Protein AF-A0A5B9GB86-F1 (afdb_monomer_lite)

pLDDT: mean 75.77, std 22.9, range [28.75, 96.88]

Radius of gyration: 22.74 Å; chains: 1; bounding box: 53×52×52 Å

Structure (mmCIF, N/CA/C/O backbone):
data_AF-A0A5B9GB86-F1
#
_entry.id   AF-A0A5B9GB86-F1
#
loop_
_atom_site.group_PDB
_atom_site.id
_atom_site.type_symbol
_atom_site.label_atom_id
_atom_site.label_alt_id
_atom_site.label_comp_id
_atom_site.label_asym_id
_atom_site.label_entity_id
_atom_site.label_seq_id
_atom_site.pdbx_PDB_ins_code
_atom_site.Cartn_x
_atom_site.Cartn_y
_atom_site.Cartn_z
_atom_site.occupancy
_atom_site.B_iso_or_equiv
_atom_site.auth_seq_id
_atom_site.auth_comp_id
_atom_site.auth_asym_id
_atom_site.auth_atom_id
_atom_site.pdbx_PDB_model_num
ATOM 1 N N . GLU A 1 1 ? 2.847 6.556 -10.277 1.00 55.84 1 GLU A N 1
ATOM 2 C CA . GLU A 1 1 ? 2.463 5.150 -10.514 1.00 55.84 1 GLU A CA 1
ATOM 3 C C . GLU A 1 1 ? 3.449 4.333 -11.366 1.00 55.84 1 GLU A C 1
ATOM 5 O O . GLU A 1 1 ? 3.568 3.152 -11.108 1.00 55.84 1 GLU A O 1
ATOM 10 N N . ARG A 1 2 ? 4.218 4.871 -12.341 1.00 67.44 2 ARG A N 1
ATOM 11 C CA . ARG A 1 2 ? 5.046 4.010 -13.240 1.00 67.44 2 ARG A CA 1
ATOM 12 C C . ARG A 1 2 ? 6.573 4.134 -13.160 1.00 67.44 2 ARG A C 1
ATOM 14 O O . ARG A 1 2 ? 7.259 3.510 -13.957 1.00 67.44 2 ARG A O 1
ATOM 21 N N . VAL A 1 3 ? 7.124 4.921 -12.234 1.00 76.69 3 VAL A N 1
ATOM 22 C CA . VAL A 1 3 ? 8.558 5.275 -12.284 1.00 76.69 3 VAL A CA 1
ATOM 23 C C . VAL A 1 3 ? 9.466 4.059 -12.073 1.00 76.69 3 VAL A C 1
ATOM 25 O O . VAL A 1 3 ? 10.374 3.857 -12.865 1.00 76.69 3 VAL A O 1
ATOM 28 N N . ILE A 1 4 ? 9.217 3.223 -11.061 1.00 80.25 4 ILE A N 1
ATOM 29 C CA . ILE A 1 4 ? 10.097 2.076 -10.774 1.00 80.25 4 ILE A CA 1
ATOM 30 C C . ILE A 1 4 ? 10.027 0.990 -11.855 1.00 80.25 4 ILE A C 1
ATOM 32 O O . ILE A 1 4 ? 11.091 0.622 -12.346 1.00 80.25 4 ILE A O 1
ATOM 36 N N . PRO A 1 5 ? 8.841 0.514 -12.285 1.00 79.62 5 PRO A N 1
ATOM 37 C CA . PRO A 1 5 ? 8.759 -0.448 -13.384 1.00 79.62 5 PRO A CA 1
ATOM 38 C C . PRO A 1 5 ? 9.409 0.083 -14.664 1.00 79.62 5 PRO A C 1
ATOM 40 O O . PRO A 1 5 ? 10.251 -0.592 -15.240 1.00 79.62 5 PRO A O 1
ATOM 43 N N . ALA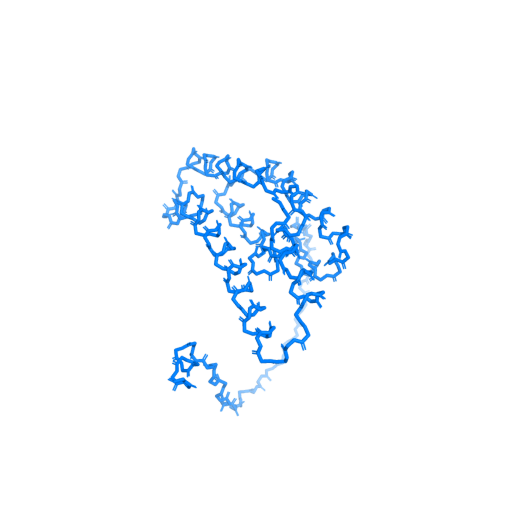 A 1 6 ? 9.136 1.342 -15.027 1.00 83.44 6 ALA A N 1
ATOM 44 C CA . ALA A 1 6 ? 9.747 1.950 -16.204 1.00 83.44 6 ALA A CA 1
ATOM 45 C C . ALA A 1 6 ? 11.274 2.052 -16.084 1.00 83.44 6 ALA A C 1
ATOM 47 O O . ALA A 1 6 ? 11.971 1.843 -17.069 1.00 83.44 6 ALA A O 1
ATOM 48 N N . LEU A 1 7 ? 11.819 2.363 -14.904 1.00 83.81 7 LEU A N 1
ATOM 49 C CA . LEU A 1 7 ? 13.270 2.389 -14.701 1.00 83.81 7 LEU A CA 1
ATOM 50 C C . LEU A 1 7 ? 13.891 0.998 -14.864 1.00 83.81 7 LEU A C 1
ATOM 52 O O . LEU A 1 7 ? 14.954 0.893 -15.464 1.00 83.81 7 LEU A O 1
ATOM 56 N N . ILE A 1 8 ? 13.234 -0.053 -14.367 1.00 81.50 8 ILE A N 1
ATOM 57 C CA . ILE A 1 8 ? 13.695 -1.438 -14.542 1.00 81.50 8 ILE A CA 1
ATOM 58 C C . ILE A 1 8 ? 13.688 -1.811 -16.026 1.00 81.50 8 ILE A C 1
ATOM 60 O O . ILE A 1 8 ? 14.701 -2.291 -16.528 1.00 81.50 8 ILE A O 1
ATOM 64 N N . ASP A 1 9 ? 12.591 -1.533 -16.730 1.00 83.00 9 ASP A N 1
ATOM 65 C CA . ASP A 1 9 ? 12.466 -1.827 -18.160 1.00 83.00 9 ASP A CA 1
ATOM 66 C C . ASP A 1 9 ? 13.540 -1.084 -18.967 1.00 83.00 9 ASP A C 1
ATOM 68 O O . ASP A 1 9 ? 14.258 -1.695 -19.751 1.00 83.00 9 ASP A O 1
ATOM 72 N N . ASN A 1 10 ? 13.761 0.207 -18.690 1.00 83.56 10 ASN A N 1
ATOM 73 C CA . ASN A 1 10 ? 14.802 0.993 -19.360 1.00 83.56 10 ASN A CA 1
ATOM 74 C C . ASN A 1 10 ? 16.220 0.487 -19.059 1.00 83.56 10 ASN A C 1
ATOM 76 O O . ASN A 1 10 ? 17.069 0.506 -19.949 1.00 83.56 10 ASN A O 1
ATOM 80 N N . VAL A 1 11 ? 16.506 0.041 -17.831 1.00 83.38 11 VAL A N 1
ATOM 81 C CA . VAL A 1 11 ? 17.808 -0.568 -17.508 1.00 83.38 11 VAL A CA 1
ATOM 82 C C . VAL A 1 11 ? 17.984 -1.884 -18.261 1.00 83.38 11 VAL A C 1
ATOM 84 O O . VAL A 1 11 ? 19.061 -2.126 -18.795 1.00 83.38 11 VAL A O 1
ATOM 87 N N . ASN A 1 12 ? 16.935 -2.695 -18.374 1.00 78.19 12 ASN A N 1
ATOM 88 C CA . ASN A 1 12 ? 16.991 -3.951 -19.118 1.00 78.19 12 ASN A CA 1
ATOM 89 C C . ASN A 1 12 ? 17.130 -3.733 -20.637 1.00 78.19 12 ASN A C 1
ATOM 91 O O . ASN A 1 12 ? 17.789 -4.521 -21.307 1.00 78.19 12 ASN A O 1
ATOM 95 N N . GLU A 1 13 ? 16.524 -2.676 -21.186 1.00 79.19 13 GLU A N 1
ATOM 96 C CA . GLU A 1 13 ? 16.539 -2.371 -22.623 1.00 79.19 13 GLU A CA 1
ATOM 97 C C . GLU A 1 13 ? 17.794 -1.602 -23.076 1.00 79.19 13 GLU A C 1
ATOM 99 O O . GLU A 1 13 ? 18.339 -1.879 -24.145 1.00 79.19 13 GLU A O 1
ATOM 104 N N . CYS A 1 14 ? 18.257 -0.619 -22.295 1.00 67.12 14 CYS A N 1
ATOM 105 C CA . CYS A 1 14 ? 19.311 0.316 -22.715 1.00 67.12 14 CYS A CA 1
ATOM 106 C C . CYS A 1 14 ? 20.713 -0.069 -22.236 1.00 67.12 14 CYS A C 1
ATOM 108 O O . CYS A 1 14 ? 21.706 0.450 -22.748 1.00 67.12 14 CYS A O 1
ATOM 110 N N . CYS A 1 15 ? 20.817 -0.934 -21.233 1.00 62.81 15 CYS A N 1
ATOM 111 C CA . CYS A 1 15 ? 22.072 -1.243 -20.572 1.00 62.81 15 CYS A CA 1
ATOM 112 C C . CYS A 1 15 ? 22.415 -2.723 -20.811 1.00 62.81 15 CYS A C 1
ATOM 114 O O . CYS A 1 15 ? 22.020 -3.615 -20.074 1.00 62.81 15 CYS A O 1
ATOM 116 N N . ASN A 1 16 ? 23.172 -2.973 -21.886 1.00 68.44 16 ASN A N 1
ATOM 117 C CA . ASN A 1 16 ? 23.849 -4.258 -22.124 1.00 68.44 16 ASN A CA 1
ATOM 118 C C . ASN A 1 16 ? 25.268 -4.276 -21.528 1.00 68.44 16 ASN A C 1
ATOM 120 O O . ASN A 1 16 ? 26.034 -5.204 -21.780 1.00 68.44 16 ASN A O 1
ATOM 124 N N . ASP A 1 17 ? 25.643 -3.233 -20.779 1.00 73.44 17 ASP A N 1
ATOM 125 C CA . ASP A 1 17 ? 26.931 -3.155 -20.100 1.00 73.44 17 ASP A CA 1
ATOM 126 C C . ASP A 1 17 ? 26.908 -4.096 -18.880 1.00 73.44 17 ASP A C 1
ATOM 128 O O . ASP A 1 17 ? 26.188 -3.828 -17.909 1.00 73.44 17 ASP A O 1
ATOM 132 N N . PRO A 1 18 ? 27.668 -5.204 -18.897 1.00 73.94 18 PRO A N 1
ATOM 133 C CA . PRO A 1 18 ? 27.620 -6.203 -17.836 1.00 73.94 18 PRO A CA 1
ATOM 134 C C . PRO A 1 18 ? 28.143 -5.676 -16.493 1.00 73.94 18 PRO A C 1
ATOM 136 O O . PRO A 1 18 ? 27.882 -6.294 -15.462 1.00 73.94 18 PRO A O 1
ATOM 139 N N . GLU A 1 19 ? 28.857 -4.547 -16.472 1.00 79.75 19 GLU A N 1
ATOM 140 C CA . GLU A 1 19 ? 29.382 -3.959 -15.243 1.00 79.75 19 GLU A CA 1
ATOM 141 C C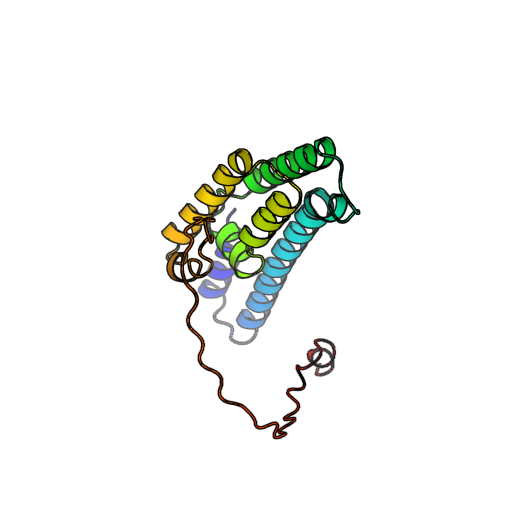 . GLU A 1 19 ? 28.398 -2.979 -14.590 1.00 79.75 19 GLU A C 1
ATOM 143 O O . GLU A 1 19 ? 28.282 -2.930 -13.360 1.00 79.75 19 GLU A O 1
ATOM 148 N N . TRP A 1 20 ? 27.695 -2.177 -15.397 1.00 78.06 20 TRP A N 1
ATOM 149 C CA . TRP A 1 20 ? 26.875 -1.076 -14.883 1.00 78.06 20 TRP A CA 1
ATOM 150 C C . TRP A 1 20 ? 25.419 -1.479 -14.626 1.00 78.06 20 TRP A C 1
ATOM 152 O O . TRP A 1 20 ? 24.850 -1.116 -13.595 1.00 78.06 20 TRP A O 1
ATOM 162 N N . SER A 1 21 ? 24.838 -2.301 -15.501 1.00 82.12 21 SER A N 1
ATOM 163 C CA . SER A 1 21 ? 23.423 -2.707 -15.433 1.00 82.12 21 SER A CA 1
ATOM 164 C C . SER A 1 21 ? 23.031 -3.348 -14.093 1.00 82.12 21 SER A C 1
ATOM 166 O O . SER A 1 21 ? 22.037 -2.915 -13.501 1.00 82.12 21 SER A O 1
ATOM 168 N N . PRO A 1 22 ? 23.816 -4.297 -13.532 1.00 84.38 22 PRO A N 1
ATOM 169 C CA . PRO A 1 22 ? 23.492 -4.902 -12.239 1.00 84.38 22 PRO A CA 1
ATOM 170 C C . PRO A 1 22 ? 23.517 -3.889 -11.087 1.00 84.38 22 PRO A C 1
A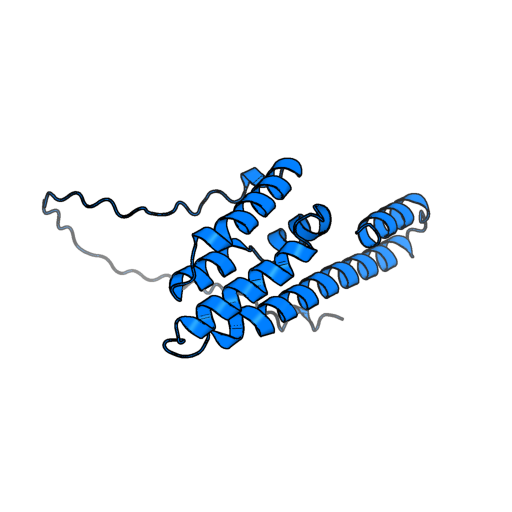TOM 172 O O . PRO A 1 22 ? 22.652 -3.929 -10.215 1.00 84.38 22 PRO A O 1
ATOM 175 N N . LYS A 1 23 ? 24.468 -2.942 -11.107 1.00 87.62 23 LYS A N 1
ATOM 176 C CA . LYS A 1 23 ? 24.618 -1.912 -10.066 1.00 87.62 23 LYS A CA 1
ATOM 177 C C . LYS A 1 23 ? 23.428 -0.951 -10.057 1.00 87.62 23 LYS A C 1
ATOM 179 O O . LYS A 1 23 ? 22.935 -0.587 -8.992 1.00 87.62 23 LYS A O 1
ATOM 184 N N . ILE A 1 24 ? 22.938 -0.535 -11.227 1.00 87.81 24 ILE A N 1
ATOM 185 C CA . ILE A 1 24 ? 21.743 0.322 -11.301 1.00 87.81 24 ILE A CA 1
ATOM 186 C C . ILE A 1 24 ? 20.506 -0.455 -10.860 1.00 87.81 24 ILE A C 1
ATOM 188 O O . ILE A 1 24 ? 19.707 0.071 -10.087 1.00 87.81 24 ILE A O 1
ATOM 192 N N . ALA A 1 25 ? 20.344 -1.695 -11.333 1.00 86.06 25 ALA A N 1
ATOM 193 C CA . ALA A 1 25 ? 19.215 -2.537 -10.960 1.00 86.06 25 ALA A CA 1
ATOM 194 C C . ALA A 1 25 ? 19.146 -2.714 -9.43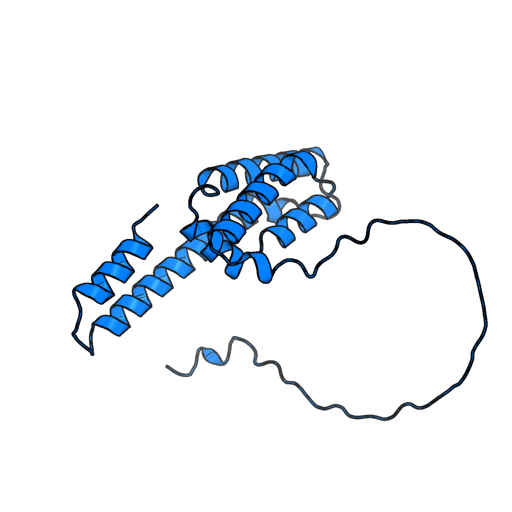5 1.00 86.06 25 ALA A C 1
ATOM 196 O O . ALA A 1 25 ? 18.082 -2.529 -8.845 1.00 86.06 25 ALA A O 1
ATOM 197 N N . GLU A 1 26 ? 20.287 -2.957 -8.783 1.00 89.19 26 GLU A N 1
ATOM 198 C CA . GLU A 1 26 ? 20.403 -2.994 -7.323 1.00 89.19 26 GLU A CA 1
ATOM 199 C C . GLU A 1 26 ? 19.930 -1.681 -6.678 1.00 89.19 26 GLU A C 1
ATOM 201 O O . GLU A 1 26 ? 19.114 -1.702 -5.754 1.00 89.19 26 GLU A O 1
ATOM 206 N N . LYS A 1 27 ? 20.378 -0.521 -7.181 1.00 91.50 27 LYS A N 1
ATOM 207 C CA . LYS A 1 27 ? 19.932 0.783 -6.661 1.00 91.50 27 LYS A CA 1
ATOM 208 C C . LYS A 1 27 ? 18.431 0.997 -6.834 1.00 91.50 27 LYS A C 1
ATOM 210 O O . LYS A 1 27 ? 17.795 1.485 -5.902 1.00 91.50 27 LYS A O 1
ATOM 215 N N . ILE A 1 28 ? 17.854 0.595 -7.966 1.00 90.19 28 ILE A N 1
ATOM 216 C CA . ILE A 1 28 ? 16.407 0.686 -8.197 1.00 90.19 28 ILE A CA 1
ATOM 217 C C . ILE A 1 28 ? 15.646 -0.197 -7.201 1.00 90.19 28 ILE A C 1
ATOM 219 O O . ILE A 1 28 ? 14.667 0.265 -6.611 1.00 90.19 28 ILE A O 1
ATOM 223 N N . GLN A 1 29 ? 16.104 -1.429 -6.953 1.00 89.50 29 GLN A N 1
ATOM 224 C CA . GLN A 1 29 ? 15.484 -2.301 -5.949 1.00 89.50 29 GLN A CA 1
ATOM 225 C C . GLN A 1 29 ? 15.617 -1.726 -4.536 1.00 89.50 29 GLN A C 1
ATOM 227 O O . GLN A 1 29 ? 14.647 -1.733 -3.781 1.00 89.50 29 GLN A O 1
ATOM 232 N N . LEU A 1 30 ? 16.768 -1.150 -4.184 1.00 92.06 30 LEU A N 1
ATOM 233 C CA . LEU A 1 30 ? 16.944 -0.484 -2.894 1.00 92.06 30 LEU A CA 1
ATOM 234 C C . LEU A 1 30 ? 15.973 0.693 -2.729 1.00 92.06 30 LEU A C 1
ATOM 236 O O . LEU A 1 30 ? 15.364 0.852 -1.668 1.00 92.06 30 LEU A O 1
ATOM 240 N N . THR A 1 31 ? 15.789 1.506 -3.772 1.00 92.81 31 THR A N 1
ATOM 241 C CA . THR A 1 31 ? 14.809 2.599 -3.772 1.00 92.81 31 THR A CA 1
ATOM 242 C C . THR A 1 31 ? 13.383 2.073 -3.621 1.00 92.81 31 THR A C 1
ATOM 244 O O . THR A 1 31 ? 12.635 2.602 -2.798 1.00 92.81 31 THR A O 1
ATOM 247 N N . ARG A 1 32 ? 13.018 1.006 -4.344 1.00 91.94 32 ARG A N 1
ATOM 248 C CA . ARG A 1 32 ? 11.717 0.329 -4.219 1.00 91.94 32 ARG A CA 1
ATOM 249 C C . ARG A 1 32 ? 11.460 -0.101 -2.778 1.00 91.94 32 ARG A C 1
ATOM 251 O O . ARG A 1 32 ? 10.473 0.329 -2.190 1.00 91.94 32 ARG A O 1
ATOM 258 N N . SER A 1 33 ? 12.386 -0.845 -2.175 1.00 92.94 33 SER A N 1
ATOM 259 C CA . SER A 1 33 ? 12.285 -1.282 -0.778 1.00 92.94 33 SER A CA 1
ATOM 260 C C . SER A 1 33 ? 12.205 -0.103 0.193 1.00 92.94 33 SER A C 1
ATOM 262 O O . SER A 1 33 ? 11.413 -0.128 1.132 1.00 92.94 33 SER A O 1
ATOM 264 N N . SER A 1 34 ? 12.968 0.965 -0.049 1.00 95.12 34 SER A N 1
ATOM 265 C CA . SER A 1 34 ? 12.950 2.169 0.792 1.00 95.12 34 SER A CA 1
ATOM 266 C C . SER A 1 34 ? 11.596 2.879 0.764 1.00 95.12 34 SER A C 1
ATOM 268 O O . SER A 1 34 ? 11.123 3.335 1.803 1.00 95.12 34 SER A O 1
ATOM 270 N N . ILE A 1 35 ? 10.936 2.931 -0.396 1.00 94.12 35 ILE A N 1
ATOM 271 C CA . ILE A 1 35 ? 9.585 3.489 -0.527 1.00 94.12 35 ILE A CA 1
ATOM 272 C C . ILE A 1 35 ? 8.567 2.626 0.226 1.00 94.12 35 ILE A C 1
ATOM 274 O O . ILE A 1 35 ? 7.742 3.173 0.959 1.00 94.12 35 ILE A O 1
ATOM 278 N N . LEU A 1 36 ? 8.648 1.294 0.115 1.00 95.31 36 LEU A N 1
ATOM 279 C CA . LEU A 1 36 ? 7.766 0.387 0.861 1.00 95.31 36 LEU A CA 1
ATOM 280 C C . LEU A 1 36 ? 7.953 0.537 2.377 1.00 95.31 36 LEU A C 1
ATOM 282 O O . LEU A 1 36 ? 6.970 0.624 3.113 1.00 95.31 36 LEU A O 1
ATOM 286 N N . MET A 1 37 ? 9.202 0.631 2.844 1.00 96.38 37 MET A N 1
ATOM 287 C CA . MET A 1 37 ? 9.523 0.874 4.255 1.00 96.38 37 MET A CA 1
ATOM 288 C C . MET A 1 37 ? 8.991 2.225 4.737 1.00 96.38 37 MET A C 1
ATOM 290 O O . MET A 1 37 ? 8.401 2.300 5.813 1.00 96.38 37 MET A O 1
ATOM 294 N N . ALA A 1 38 ? 9.155 3.287 3.944 1.00 96.38 38 ALA A N 1
ATOM 295 C CA . ALA A 1 38 ? 8.629 4.606 4.278 1.00 96.38 38 ALA A CA 1
ATOM 296 C C . ALA A 1 38 ? 7.098 4.586 4.381 1.00 96.38 38 ALA A C 1
ATOM 298 O O . ALA A 1 38 ? 6.534 5.093 5.351 1.00 96.38 38 ALA A O 1
ATOM 299 N N . PHE A 1 39 ? 6.418 3.937 3.433 1.00 96.19 39 PHE A N 1
ATOM 300 C CA . PHE A 1 39 ? 4.969 3.767 3.483 1.00 96.19 39 PHE A CA 1
ATOM 301 C C . PHE A 1 39 ? 4.529 2.950 4.707 1.00 96.19 39 PHE A C 1
ATOM 303 O O . PHE A 1 39 ? 3.617 3.362 5.428 1.00 96.19 39 PHE A O 1
ATOM 310 N N . ARG A 1 40 ? 5.226 1.847 5.022 1.00 96.88 40 ARG A N 1
ATOM 311 C CA . ARG A 1 40 ? 4.979 1.067 6.244 1.00 96.88 40 ARG A CA 1
ATOM 312 C C . ARG A 1 40 ? 5.150 1.912 7.502 1.00 96.88 40 ARG A C 1
ATOM 314 O O . ARG A 1 40 ? 4.314 1.823 8.396 1.00 96.88 40 ARG A O 1
ATOM 321 N N . ALA A 1 41 ? 6.196 2.730 7.575 1.00 96.62 41 ALA A N 1
ATOM 322 C CA . ALA A 1 41 ? 6.440 3.609 8.713 1.00 96.62 41 ALA A CA 1
ATOM 323 C C . ALA A 1 41 ? 5.317 4.644 8.884 1.00 96.62 41 ALA A C 1
ATOM 325 O O . ALA A 1 41 ? 4.876 4.883 10.007 1.00 96.62 41 ALA A O 1
ATOM 326 N N . ILE A 1 42 ? 4.8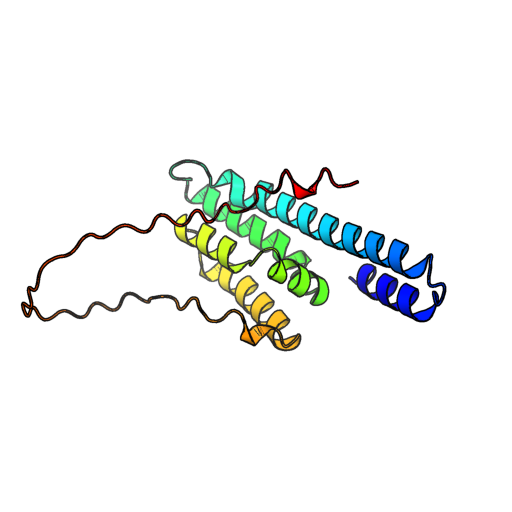02 5.202 7.781 1.00 95.44 42 ILE A N 1
ATOM 327 C CA . ILE A 1 42 ? 3.654 6.120 7.800 1.00 95.44 42 ILE A CA 1
ATOM 328 C C . ILE A 1 42 ? 2.409 5.415 8.345 1.00 95.44 42 ILE A C 1
ATOM 330 O O . ILE A 1 42 ? 1.780 5.939 9.266 1.00 95.44 42 ILE A O 1
ATOM 334 N N . LEU A 1 43 ? 2.067 4.235 7.815 1.00 95.81 43 LEU A N 1
ATOM 335 C CA . LEU A 1 43 ? 0.920 3.454 8.289 1.00 95.81 43 LEU A CA 1
ATOM 336 C C . LEU A 1 43 ? 1.055 3.102 9.767 1.00 95.81 43 LEU A C 1
ATOM 338 O O . LEU A 1 43 ? 0.135 3.340 10.548 1.00 95.81 43 LEU A O 1
ATOM 342 N N . HIS A 1 44 ? 2.222 2.595 10.160 1.00 95.88 44 HIS A N 1
ATOM 343 C CA . HIS A 1 44 ? 2.484 2.219 11.537 1.00 95.88 44 HIS A CA 1
ATOM 344 C C . HIS A 1 44 ? 2.329 3.417 12.472 1.00 95.88 44 HIS A C 1
ATOM 346 O O . HIS A 1 44 ? 1.535 3.359 13.403 1.00 95.88 44 HIS A O 1
ATOM 352 N N . HIS A 1 45 ? 3.014 4.526 12.197 1.00 95.88 45 HIS A N 1
ATOM 353 C CA . HIS A 1 45 ? 3.010 5.679 13.090 1.00 95.88 45 HIS A CA 1
ATOM 354 C C . HIS A 1 45 ? 1.639 6.361 13.181 1.00 95.88 45 HIS A C 1
ATOM 356 O O . HIS A 1 45 ? 1.240 6.797 14.258 1.00 95.88 45 HIS A O 1
ATOM 362 N N . LYS A 1 46 ? 0.901 6.449 12.067 1.00 93.88 46 LYS A N 1
ATOM 363 C CA . LYS A 1 46 ? -0.398 7.136 12.038 1.00 93.88 46 LYS A CA 1
ATOM 364 C C . LYS A 1 46 ? -1.571 6.277 12.500 1.00 93.88 46 LYS A C 1
ATOM 366 O O . LYS A 1 46 ? -2.547 6.838 12.994 1.00 93.88 46 LYS A O 1
ATOM 371 N N . CYS A 1 47 ? -1.502 4.961 12.303 1.00 95.38 47 CYS A N 1
ATOM 372 C CA . CYS A 1 47 ? -2.681 4.099 12.405 1.00 95.38 47 CYS A CA 1
ATOM 373 C C . CYS A 1 47 ? -2.521 2.972 13.433 1.00 95.38 47 CYS A C 1
ATOM 375 O O . CYS A 1 47 ? -3.490 2.643 14.102 1.00 95.38 47 CYS A O 1
ATOM 377 N N . LEU A 1 48 ? -1.325 2.390 13.584 1.00 94.69 48 LEU A N 1
ATOM 378 C CA . LEU A 1 48 ? -1.129 1.190 14.415 1.00 94.69 48 LEU A CA 1
ATOM 379 C C . LEU A 1 48 ? -0.511 1.508 15.781 1.00 94.69 48 LEU A C 1
ATOM 381 O O . LEU A 1 48 ? -1.017 1.082 16.815 1.00 94.69 48 LEU A O 1
ATOM 385 N N . ALA A 1 49 ? 0.567 2.293 15.796 1.00 95.56 49 ALA A N 1
ATOM 386 C CA . ALA A 1 49 ? 1.283 2.679 17.008 1.00 95.56 49 ALA A CA 1
ATOM 387 C C . ALA A 1 49 ? 0.391 3.373 18.058 1.00 95.56 49 ALA A C 1
ATOM 389 O O . ALA A 1 49 ? 0.537 3.050 19.236 1.00 95.56 49 ALA A O 1
ATOM 390 N N . PRO A 1 50 ? -0.571 4.254 17.693 1.00 95.00 50 PRO A N 1
ATOM 391 C CA . PRO A 1 50 ? -1.472 4.857 18.678 1.00 95.00 50 PRO A CA 1
ATOM 392 C C . PRO A 1 50 ? -2.337 3.837 19.432 1.00 95.00 50 PRO A C 1
ATOM 394 O O . PRO A 1 50 ? -2.766 4.113 20.547 1.00 95.00 50 PRO A O 1
ATOM 397 N N . LEU A 1 51 ? -2.576 2.662 18.842 1.00 94.31 51 LEU A N 1
ATOM 398 C CA . LEU A 1 51 ? -3.375 1.592 19.441 1.00 94.31 51 LEU A CA 1
ATOM 399 C C . LEU A 1 51 ? -2.543 0.631 20.296 1.00 94.31 51 LEU A C 1
ATOM 401 O O . LEU A 1 51 ? -3.109 -0.242 20.935 1.00 94.31 51 LEU A O 1
ATOM 405 N N . SER A 1 52 ? -1.215 0.796 20.356 1.00 90.69 52 SER A N 1
ATOM 406 C CA . SER A 1 52 ? -0.328 -0.051 21.174 1.00 90.69 52 SER A CA 1
ATOM 407 C C . SER A 1 52 ? -0.391 0.255 22.682 1.00 90.69 52 SER A C 1
ATOM 409 O O . SER A 1 52 ? 0.416 -0.264 23.450 1.00 90.69 52 SER A O 1
ATOM 411 N N . VAL A 1 53 ? -1.313 1.121 23.110 1.00 88.44 53 VAL A N 1
ATOM 412 C CA . VAL A 1 53 ? -1.596 1.398 24.524 1.00 88.44 53 VAL A CA 1
ATOM 413 C C . VAL A 1 53 ? -2.536 0.340 25.099 1.00 88.44 53 VAL A C 1
ATOM 415 O O . VAL A 1 53 ? -3.336 -0.253 24.381 1.00 88.44 53 VAL A O 1
ATOM 418 N N . GLU A 1 54 ? -2.471 0.110 26.408 1.00 83.75 54 GLU A N 1
ATOM 419 C CA . GLU A 1 54 ? -3.368 -0.835 27.072 1.00 83.75 54 GLU A CA 1
ATOM 420 C C . GLU A 1 54 ? -4.816 -0.308 27.032 1.00 83.75 54 GLU A C 1
ATOM 422 O O . GLU A 1 54 ? -5.109 0.756 27.575 1.00 83.75 54 GLU A O 1
ATOM 427 N N . CYS A 1 55 ? -5.712 -1.048 26.368 1.00 85.56 55 CYS A N 1
ATOM 428 C CA . CYS A 1 55 ? -7.140 -0.732 26.212 1.00 85.56 55 CYS A CA 1
ATOM 429 C C . CYS A 1 55 ? -7.418 0.652 25.565 1.00 85.56 55 CYS A C 1
ATOM 431 O O . CYS A 1 55 ? -7.868 1.584 26.241 1.00 85.56 55 CYS A O 1
ATOM 433 N N . PRO A 1 56 ? -7.161 0.824 24.251 1.00 90.44 56 PRO A N 1
ATOM 434 C CA . PRO A 1 56 ? -7.390 2.096 23.571 1.00 90.44 56 PRO A CA 1
ATOM 435 C C . PRO A 1 56 ? -8.884 2.477 23.567 1.00 90.44 56 PRO A C 1
ATOM 437 O O . PRO A 1 56 ? -9.745 1.613 23.379 1.00 90.44 56 PRO A O 1
ATOM 440 N N . PRO A 1 57 ? -9.228 3.771 23.723 1.00 92.81 57 PRO A N 1
ATOM 441 C CA . PRO A 1 57 ? -10.615 4.219 23.652 1.00 92.81 57 PRO A CA 1
ATOM 442 C C . PRO A 1 57 ? -11.250 3.895 22.286 1.00 92.81 57 PRO A C 1
ATOM 444 O O . PRO A 1 57 ? -10.597 4.123 21.265 1.00 92.81 57 PRO A O 1
ATOM 447 N N . PRO A 1 58 ? -12.536 3.494 22.214 1.00 92.12 58 PRO A N 1
ATOM 448 C CA . PRO A 1 58 ? -13.197 3.176 20.941 1.00 92.12 58 PRO A CA 1
ATOM 449 C C . PRO A 1 58 ? -13.144 4.307 19.903 1.00 92.12 58 PRO A C 1
ATOM 451 O O . PRO A 1 58 ? -13.011 4.053 18.710 1.00 92.12 58 PRO A O 1
ATOM 454 N N . VAL A 1 59 ? -13.188 5.566 20.356 1.00 93.81 59 VAL A N 1
ATOM 455 C CA . VAL A 1 59 ? -13.050 6.748 19.485 1.00 93.81 59 VAL A CA 1
ATOM 456 C C . VAL A 1 59 ? -11.681 6.777 18.800 1.00 93.81 59 VAL A C 1
ATOM 458 O O . VAL A 1 59 ? -11.604 7.023 17.601 1.00 93.81 59 VAL A O 1
ATOM 461 N N . LEU A 1 60 ? -10.606 6.466 19.534 1.00 94.94 60 LEU A N 1
ATOM 462 C CA . LEU A 1 60 ? -9.251 6.418 18.982 1.00 94.94 60 LEU A CA 1
ATOM 463 C C . LEU A 1 60 ? -9.114 5.290 17.954 1.00 94.94 60 LEU A C 1
ATOM 465 O O . LEU A 1 60 ? -8.507 5.488 16.904 1.00 94.94 60 LEU A O 1
ATOM 469 N N . VAL A 1 61 ? -9.702 4.124 18.241 1.00 94.56 61 VAL A N 1
ATOM 470 C CA . VAL A 1 61 ? -9.727 2.990 17.306 1.00 94.56 61 VAL A CA 1
ATOM 471 C C . VAL A 1 61 ? -10.414 3.396 16.002 1.00 94.56 61 VAL A C 1
ATOM 473 O O . VAL A 1 61 ? -9.840 3.195 14.933 1.00 94.56 61 VAL A O 1
ATOM 476 N N . GLY A 1 62 ? -11.586 4.036 16.087 1.00 93.94 62 GLY A N 1
ATOM 477 C CA . GLY A 1 62 ? -12.309 4.560 14.925 1.00 93.94 62 GLY A CA 1
ATOM 478 C C . GLY A 1 62 ? -11.477 5.546 14.101 1.00 93.94 62 GLY A C 1
ATOM 479 O O . GLY A 1 62 ? -11.316 5.357 12.897 1.00 93.94 62 GLY A O 1
ATOM 480 N N . GLU A 1 63 ? -10.852 6.537 14.743 1.00 95.12 63 GLU A N 1
ATOM 481 C CA . GLU A 1 63 ? -9.976 7.493 14.051 1.00 95.12 63 GLU A CA 1
ATOM 482 C C . GLU A 1 63 ? -8.785 6.821 13.353 1.00 95.12 63 GLU A C 1
ATOM 484 O O . GLU A 1 63 ? -8.363 7.239 12.273 1.00 95.12 63 GLU A O 1
ATOM 489 N N . CYS A 1 64 ? -8.185 5.811 13.984 1.00 96.00 64 CYS A N 1
ATOM 490 C CA . CYS A 1 64 ? -7.062 5.076 13.412 1.00 96.00 64 CYS A CA 1
ATOM 491 C C . CYS A 1 64 ? -7.489 4.231 12.205 1.00 96.00 64 CYS A C 1
ATOM 493 O O . CYS A 1 64 ? -6.753 4.194 11.216 1.00 96.00 64 CYS A O 1
ATOM 495 N N . VAL A 1 65 ? -8.678 3.622 12.251 1.00 95.12 65 VAL A N 1
ATOM 496 C CA . VAL A 1 65 ? -9.280 2.919 11.108 1.00 95.12 65 VAL A CA 1
ATOM 497 C C . VAL A 1 65 ? -9.551 3.892 9.959 1.00 95.12 65 VAL A C 1
ATOM 499 O O . VAL A 1 65 ? -9.150 3.623 8.830 1.00 95.12 65 VAL A O 1
ATOM 502 N N . GLU A 1 66 ? -10.139 5.061 10.221 1.00 94.50 66 GLU A N 1
ATOM 503 C CA . GLU A 1 66 ? -10.380 6.076 9.185 1.00 94.50 66 GLU A CA 1
ATOM 504 C C . GLU A 1 66 ? -9.078 6.579 8.545 1.00 94.50 66 GLU A C 1
ATOM 506 O O . GLU A 1 66 ? -8.974 6.665 7.319 1.00 94.50 66 GLU A O 1
ATOM 511 N N . LYS A 1 67 ? -8.044 6.853 9.354 1.00 95.44 67 LYS A N 1
ATOM 512 C CA . LYS A 1 67 ? -6.711 7.244 8.858 1.00 95.44 67 LYS A CA 1
ATOM 513 C C . LYS A 1 67 ? -6.094 6.144 7.996 1.00 95.44 67 LYS A C 1
ATOM 515 O O . LYS A 1 67 ? -5.522 6.445 6.948 1.00 95.44 67 LYS A O 1
ATOM 520 N N . PHE A 1 68 ? -6.224 4.885 8.409 1.00 95.69 68 PHE A N 1
ATOM 521 C CA . PHE A 1 68 ? -5.762 3.739 7.631 1.00 95.69 68 PHE A CA 1
ATOM 522 C C . PHE A 1 68 ? -6.475 3.663 6.278 1.00 95.69 68 PHE A C 1
ATOM 524 O O . PHE A 1 68 ? -5.817 3.613 5.239 1.00 95.69 68 PHE A O 1
ATOM 531 N N . MET A 1 69 ? -7.808 3.745 6.284 1.00 93.88 69 MET A N 1
ATOM 532 C CA . MET A 1 69 ? -8.638 3.754 5.079 1.00 93.88 69 MET A CA 1
ATOM 533 C C . MET A 1 69 ? -8.245 4.886 4.134 1.00 93.88 69 MET A C 1
ATOM 535 O O . MET A 1 69 ? -8.085 4.663 2.933 1.00 93.88 69 MET A O 1
ATOM 539 N N . GLN A 1 70 ? -8.034 6.088 4.670 1.00 93.50 70 GLN A N 1
ATOM 540 C CA . GLN A 1 70 ? -7.616 7.245 3.891 1.00 93.50 70 GLN A CA 1
ATOM 541 C C . GLN A 1 70 ? -6.261 7.009 3.222 1.00 93.50 70 GLN A C 1
ATOM 543 O O . GLN A 1 70 ? -6.133 7.249 2.025 1.00 93.50 70 GLN A O 1
ATOM 548 N N . VAL A 1 71 ? -5.258 6.527 3.965 1.00 94.19 71 VAL A N 1
ATOM 549 C CA . VAL A 1 71 ? -3.920 6.267 3.415 1.00 94.19 71 VAL A CA 1
ATOM 550 C C . VAL A 1 71 ? -3.983 5.171 2.353 1.00 94.19 71 VAL A C 1
ATOM 552 O O . VAL A 1 71 ? -3.497 5.378 1.243 1.00 94.19 71 VAL A O 1
ATOM 555 N N . MET A 1 72 ? -4.624 4.041 2.652 1.00 94.25 72 MET A N 1
ATOM 556 C CA . MET A 1 72 ? -4.722 2.916 1.721 1.00 94.25 72 MET A CA 1
ATOM 557 C C . MET A 1 72 ? -5.476 3.283 0.443 1.00 94.25 72 MET A C 1
ATOM 559 O O . MET A 1 72 ? -5.049 2.916 -0.648 1.00 94.25 72 MET A O 1
ATOM 563 N N . SER A 1 73 ? -6.536 4.086 0.540 1.00 92.12 73 SER A N 1
ATOM 564 C CA . SER A 1 73 ? -7.304 4.528 -0.632 1.00 92.12 73 SER A CA 1
ATOM 565 C C . SER A 1 73 ? -6.478 5.353 -1.626 1.00 92.12 73 SER A C 1
ATOM 567 O O . SER A 1 73 ? -6.835 5.415 -2.799 1.00 92.12 73 SER A O 1
ATOM 569 N N . THR A 1 74 ? -5.362 5.963 -1.201 1.00 91.69 74 THR A N 1
ATOM 570 C CA . THR A 1 74 ? -4.477 6.713 -2.114 1.00 91.69 74 THR A CA 1
ATOM 571 C C . THR A 1 74 ? -3.620 5.827 -3.013 1.00 91.69 74 THR A C 1
ATOM 573 O O . THR A 1 74 ? -3.127 6.309 -4.029 1.00 91.69 74 THR A O 1
ATOM 576 N N . CYS A 1 75 ? -3.417 4.559 -2.647 1.00 91.69 75 CYS A N 1
ATOM 577 C CA . CYS A 1 75 ? -2.485 3.668 -3.336 1.00 91.69 75 CYS A CA 1
ATOM 578 C C . CYS A 1 75 ? -3.083 2.313 -3.724 1.00 91.69 75 CYS A C 1
ATOM 580 O O . CYS A 1 75 ? -2.464 1.600 -4.505 1.00 91.69 75 CYS A O 1
ATOM 582 N N . VAL A 1 76 ? -4.282 1.960 -3.247 1.00 91.25 76 VAL A N 1
ATOM 583 C CA . VAL A 1 76 ? -4.906 0.651 -3.512 1.00 91.25 76 VAL A CA 1
ATOM 584 C C . VAL A 1 76 ? -5.142 0.368 -5.004 1.00 91.25 76 VAL A C 1
ATOM 586 O O . VAL A 1 76 ? -5.182 -0.787 -5.413 1.00 91.25 76 VAL A O 1
ATOM 589 N N . GLY A 1 77 ? -5.254 1.413 -5.831 1.00 88.88 77 GLY A N 1
ATOM 590 C CA . GLY A 1 77 ? -5.362 1.288 -7.289 1.00 88.88 77 GLY A CA 1
ATOM 591 C C . GLY A 1 77 ? -4.034 1.032 -8.015 1.00 88.88 77 GLY A C 1
ATOM 592 O O . GLY A 1 77 ? -4.048 0.551 -9.150 1.00 88.88 77 GLY A O 1
ATOM 593 N N . ASP A 1 78 ? -2.890 1.315 -7.384 1.00 91.44 78 ASP A N 1
ATOM 594 C CA . ASP A 1 78 ? -1.569 1.066 -7.966 1.00 91.44 78 ASP A CA 1
ATOM 595 C C . ASP A 1 78 ? -1.212 -0.412 -7.771 1.00 91.44 78 ASP A C 1
ATOM 597 O O . ASP A 1 78 ? -0.677 -0.831 -6.742 1.00 91.44 78 ASP A O 1
ATOM 601 N N . LYS A 1 79 ? -1.557 -1.219 -8.779 1.00 91.56 79 LYS A N 1
ATOM 602 C CA . LYS A 1 79 ? -1.448 -2.681 -8.720 1.00 91.56 79 LYS A CA 1
ATOM 603 C C . LYS A 1 79 ? -0.037 -3.142 -8.384 1.00 91.56 79 LYS A C 1
ATOM 605 O O . LYS A 1 79 ? 0.127 -3.982 -7.508 1.00 91.56 79 LYS A O 1
ATOM 610 N N . THR A 1 80 ? 0.966 -2.566 -9.046 1.00 89.88 80 THR A N 1
ATOM 611 C CA . THR A 1 80 ? 2.368 -2.932 -8.831 1.00 89.88 80 THR A CA 1
ATOM 612 C C . THR A 1 80 ? 2.811 -2.562 -7.424 1.00 89.88 80 THR A C 1
ATOM 614 O O . THR A 1 80 ? 3.407 -3.378 -6.727 1.00 89.88 80 THR A O 1
ATOM 617 N N . PHE A 1 81 ? 2.480 -1.355 -6.963 1.00 92.25 81 PHE A N 1
ATOM 618 C CA . PHE A 1 81 ? 2.802 -0.961 -5.598 1.00 92.25 81 PHE A CA 1
ATOM 619 C C . PHE A 1 81 ? 2.149 -1.889 -4.565 1.00 92.25 81 PHE A C 1
ATOM 621 O O . PHE A 1 81 ? 2.819 -2.332 -3.635 1.00 92.25 81 PHE A O 1
ATOM 628 N N . ILE A 1 82 ? 0.865 -2.216 -4.726 1.00 93.69 82 ILE A N 1
ATOM 629 C CA . ILE A 1 82 ? 0.128 -3.065 -3.784 1.00 93.69 82 ILE A CA 1
ATOM 630 C C . ILE A 1 82 ? 0.653 -4.496 -3.772 1.00 93.69 82 ILE A C 1
ATOM 632 O O . ILE A 1 82 ? 0.804 -5.059 -2.686 1.00 93.69 82 ILE A O 1
ATOM 636 N N . THR A 1 83 ? 0.982 -5.078 -4.929 1.00 92.56 83 THR A N 1
ATOM 637 C CA . THR A 1 83 ? 1.610 -6.407 -4.968 1.00 92.56 83 THR A CA 1
ATOM 638 C C . THR A 1 83 ? 2.938 -6.413 -4.229 1.00 92.56 83 THR A C 1
ATOM 640 O O . THR A 1 83 ? 3.199 -7.303 -3.420 1.00 92.56 83 THR A O 1
ATOM 643 N N . ASP A 1 84 ? 3.755 -5.387 -4.455 1.00 92.38 84 ASP A N 1
ATOM 644 C CA . ASP A 1 84 ? 5.076 -5.271 -3.847 1.00 92.38 84 ASP A CA 1
ATOM 645 C C . ASP A 1 84 ? 4.964 -5.089 -2.342 1.00 92.38 84 ASP A C 1
ATOM 647 O O . ASP A 1 84 ? 5.614 -5.791 -1.566 1.00 92.38 84 ASP A O 1
ATOM 651 N N . TYR A 1 85 ? 4.082 -4.184 -1.928 1.00 95.00 85 TYR A N 1
ATOM 652 C CA . TYR A 1 85 ? 3.820 -3.912 -0.531 1.00 95.00 85 TYR A CA 1
ATOM 653 C C . TYR A 1 85 ? 3.322 -5.162 0.188 1.00 95.00 85 TYR A C 1
ATOM 655 O O . TYR A 1 85 ? 3.936 -5.568 1.170 1.00 95.00 85 TYR A O 1
ATOM 663 N N . CYS A 1 86 ? 2.278 -5.821 -0.323 1.00 94.06 86 CYS A N 1
ATOM 664 C CA . CYS A 1 86 ? 1.671 -6.979 0.335 1.00 94.06 86 CYS A CA 1
ATOM 665 C C . CYS A 1 86 ? 2.589 -8.207 0.364 1.00 94.06 86 CYS A C 1
ATOM 667 O O . CYS A 1 86 ? 2.455 -9.034 1.264 1.00 94.06 86 CYS A O 1
ATOM 669 N N . SER A 1 87 ? 3.548 -8.310 -0.565 1.00 91.44 87 SER A N 1
ATOM 670 C CA . SER A 1 87 ? 4.578 -9.357 -0.526 1.00 91.44 87 SER A CA 1
ATOM 671 C C . SER A 1 87 ? 5.521 -9.226 0.677 1.00 91.44 87 SER A C 1
ATOM 673 O O . SER A 1 87 ? 6.039 -10.226 1.167 1.00 91.44 87 SER A O 1
ATOM 675 N N . THR A 1 88 ? 5.721 -8.000 1.174 1.00 92.56 88 THR A N 1
ATOM 676 C CA . THR A 1 88 ? 6.636 -7.701 2.288 1.00 92.56 88 THR A CA 1
ATOM 677 C C . THR A 1 88 ? 5.883 -7.454 3.598 1.00 92.56 88 THR A C 1
ATOM 679 O O . THR A 1 88 ? 6.299 -7.903 4.665 1.00 92.56 88 THR A O 1
ATOM 682 N N . TYR A 1 89 ? 4.752 -6.756 3.523 1.00 94.50 89 TYR A N 1
ATOM 683 C CA . TYR A 1 89 ? 3.916 -6.337 4.642 1.00 94.50 89 TYR A CA 1
ATOM 684 C C . TYR A 1 89 ? 2.465 -6.765 4.376 1.00 94.50 89 TYR A C 1
ATOM 686 O O . TYR A 1 89 ? 1.689 -6.001 3.800 1.00 94.50 89 TYR A O 1
ATOM 694 N N . PRO A 1 90 ? 2.079 -7.993 4.768 1.00 91.81 90 PRO A N 1
ATOM 695 C CA . PRO A 1 90 ? 0.731 -8.494 4.532 1.00 91.81 90 PRO A CA 1
ATOM 696 C C . PRO A 1 90 ? -0.313 -7.629 5.237 1.00 91.81 90 PRO A C 1
ATOM 698 O O . PRO A 1 90 ? -0.352 -7.585 6.468 1.00 91.81 90 PRO A O 1
ATOM 701 N N . ILE A 1 91 ? -1.185 -6.984 4.460 1.00 91.50 91 ILE A N 1
ATOM 702 C CA . ILE A 1 91 ? -2.193 -6.063 4.998 1.00 91.50 91 ILE A CA 1
ATOM 703 C C . ILE A 1 91 ? -3.172 -6.760 5.947 1.00 91.50 91 ILE A C 1
ATOM 705 O O . ILE A 1 91 ? -3.640 -6.152 6.902 1.00 91.50 91 ILE A O 1
ATOM 709 N N . THR A 1 92 ? -3.421 -8.058 5.743 1.00 90.38 92 THR A N 1
ATOM 710 C CA . THR A 1 92 ? -4.291 -8.883 6.591 1.00 90.38 92 THR A CA 1
ATOM 711 C C . THR A 1 92 ? -3.891 -8.813 8.061 1.00 90.38 92 THR A C 1
ATOM 713 O O . THR A 1 92 ? -4.762 -8.716 8.915 1.00 90.38 92 THR A O 1
ATOM 716 N N . LYS A 1 93 ? -2.585 -8.751 8.359 1.00 92.44 93 LYS A N 1
ATOM 717 C CA . LYS A 1 93 ? -2.093 -8.629 9.738 1.00 92.44 93 LYS A CA 1
ATOM 718 C C . LYS A 1 93 ? -2.490 -7.304 10.383 1.00 92.44 93 LYS A C 1
ATOM 720 O O . LYS A 1 93 ? -2.755 -7.259 11.578 1.00 92.44 93 LYS A O 1
ATOM 725 N N . ASP A 1 94 ? -2.538 -6.227 9.603 1.00 93.94 94 ASP A N 1
ATOM 726 C CA . ASP A 1 94 ? -2.991 -4.929 10.103 1.00 93.94 94 ASP A CA 1
ATOM 727 C C . ASP A 1 94 ? -4.511 -4.925 10.314 1.00 93.94 94 ASP A C 1
ATOM 729 O O . ASP A 1 94 ? -4.994 -4.365 11.294 1.00 93.94 94 ASP A O 1
ATOM 733 N N . LEU A 1 95 ? -5.271 -5.589 9.434 1.00 93.00 95 LEU A N 1
ATOM 734 C CA . LEU A 1 95 ? -6.723 -5.728 9.589 1.00 93.00 95 LEU A CA 1
ATOM 735 C C . LEU A 1 95 ? -7.082 -6.547 10.836 1.00 93.00 95 LEU A C 1
ATOM 737 O O . LEU A 1 95 ? -7.927 -6.129 11.624 1.00 93.00 95 LEU A O 1
ATOM 741 N N . GLU A 1 96 ? -6.398 -7.673 11.046 1.00 92.56 96 GLU A N 1
ATOM 742 C CA . GLU A 1 96 ? -6.508 -8.491 12.259 1.00 92.56 96 GLU A CA 1
ATOM 743 C C . GLU A 1 96 ? -6.150 -7.676 13.505 1.00 92.56 96 GLU A C 1
ATOM 745 O O . GLU A 1 96 ? -6.845 -7.750 14.518 1.00 92.56 96 GLU A O 1
ATOM 750 N N . PHE A 1 97 ? -5.103 -6.851 13.424 1.00 93.81 97 PHE A N 1
ATOM 751 C CA . PHE A 1 97 ? -4.719 -5.959 14.511 1.00 93.81 97 PHE A CA 1
ATOM 752 C C . PHE A 1 97 ? -5.836 -4.963 14.849 1.00 93.81 97 PHE A C 1
ATOM 754 O O . PHE A 1 97 ? -6.180 -4.818 16.021 1.00 93.81 97 PHE A O 1
ATOM 761 N N . PHE A 1 98 ? -6.464 -4.316 13.862 1.00 94.19 98 PHE A N 1
ATOM 762 C CA . PHE A 1 98 ? -7.618 -3.449 14.128 1.00 94.19 98 PHE A CA 1
ATOM 763 C C . PHE A 1 98 ? -8.792 -4.220 14.729 1.00 94.19 98 PHE A C 1
ATOM 765 O O . PHE A 1 98 ? -9.394 -3.750 15.693 1.00 94.19 98 PHE A O 1
ATOM 772 N N . GLN A 1 99 ? -9.089 -5.415 14.215 1.00 91.69 99 GLN A N 1
ATOM 773 C CA . GLN A 1 99 ? -10.169 -6.259 14.721 1.00 91.69 99 GLN A CA 1
ATOM 774 C C . GLN A 1 99 ? -9.965 -6.630 16.199 1.00 91.69 99 GLN A C 1
ATOM 776 O O . GLN A 1 99 ? -10.908 -6.558 16.985 1.00 91.69 99 GLN A O 1
ATOM 781 N N . GLN A 1 100 ? -8.733 -6.956 16.602 1.00 92.25 100 GLN A N 1
ATOM 782 C CA . GLN A 1 100 ? -8.386 -7.253 17.999 1.00 92.25 100 GLN A CA 1
ATOM 783 C C . GLN A 1 100 ? -8.620 -6.066 18.942 1.00 92.25 100 GLN A C 1
ATOM 785 O O . GLN A 1 100 ? -8.912 -6.269 20.118 1.00 92.25 100 GLN A O 1
ATOM 790 N N . HIS A 1 101 ? -8.540 -4.836 18.430 1.00 92.19 101 HIS A N 1
ATOM 791 C CA . HIS A 1 101 ? -8.781 -3.611 19.195 1.00 92.19 101 HIS A CA 1
ATOM 792 C C . HIS A 1 101 ? -10.220 -3.087 19.044 1.00 92.19 101 HIS A C 1
ATOM 794 O O . HIS A 1 101 ? -10.511 -1.970 19.464 1.00 92.19 101 HIS A O 1
ATOM 800 N N . GLY A 1 102 ? -11.135 -3.873 18.462 1.00 88.50 102 GLY A N 1
ATOM 801 C CA . GLY A 1 102 ? -12.541 -3.494 18.291 1.00 88.50 102 GLY A CA 1
ATOM 802 C C . GLY A 1 102 ? -12.807 -2.556 17.111 1.00 88.50 102 GLY A C 1
ATOM 803 O O . GLY A 1 102 ? -13.809 -1.843 17.111 1.00 88.50 102 GLY A O 1
ATOM 804 N N . GLY A 1 103 ? -11.916 -2.526 16.117 1.00 86.50 103 GLY A N 1
ATOM 805 C CA . GLY A 1 103 ? -12.114 -1.780 14.877 1.00 86.50 103 GLY A CA 1
ATOM 806 C C . GLY A 1 103 ? -13.262 -2.345 14.038 1.00 86.50 103 GLY A C 1
ATOM 807 O O . GLY A 1 103 ? -13.463 -3.559 13.976 1.00 86.50 103 GLY A O 1
ATOM 808 N N . ASP A 1 104 ? -14.011 -1.460 13.376 1.00 84.44 104 ASP A N 1
ATOM 809 C CA . ASP A 1 104 ? -15.113 -1.857 12.498 1.00 84.44 104 ASP A CA 1
ATOM 810 C C . ASP A 1 104 ? -14.594 -2.576 11.243 1.00 84.44 104 ASP A C 1
ATOM 812 O O . ASP A 1 104 ? -13.988 -1.985 10.346 1.00 84.44 104 ASP A O 1
ATOM 816 N N . ILE A 1 105 ? -14.878 -3.875 11.184 1.00 79.00 105 ILE A N 1
ATOM 817 C CA . ILE A 1 105 ? -14.487 -4.774 10.094 1.00 79.00 105 ILE A CA 1
ATOM 818 C C . ILE A 1 105 ? -15.173 -4.374 8.783 1.00 79.00 105 ILE A C 1
ATOM 820 O O . ILE A 1 105 ? -14.594 -4.553 7.713 1.00 79.00 105 ILE A O 1
ATOM 824 N N . THR A 1 106 ? -16.380 -3.807 8.849 1.00 83.94 106 THR A N 1
ATOM 825 C CA . THR A 1 106 ? -17.157 -3.422 7.661 1.00 83.94 106 THR A CA 1
ATOM 826 C C . THR A 1 106 ? -16.436 -2.338 6.876 1.00 83.94 106 THR A C 1
ATOM 828 O O . THR A 1 106 ? -16.291 -2.428 5.662 1.00 83.94 106 THR A O 1
ATOM 831 N N . SER A 1 107 ? -15.918 -1.330 7.578 1.00 78.88 107 SER A N 1
ATOM 832 C CA . SER A 1 107 ? -15.131 -0.265 6.962 1.00 78.88 107 SER A CA 1
ATOM 833 C C . SER A 1 107 ? -13.848 -0.808 6.319 1.00 78.88 107 SER A C 1
ATOM 835 O O . SER A 1 107 ? -13.473 -0.392 5.226 1.00 78.88 107 SER A O 1
ATOM 837 N N . LEU A 1 108 ? -13.203 -1.788 6.956 1.00 87.62 108 LEU A N 1
ATOM 838 C CA . LEU A 1 108 ? -11.957 -2.397 6.485 1.00 87.62 108 LEU A CA 1
ATOM 839 C C . LEU A 1 108 ? -12.142 -3.391 5.325 1.00 87.62 108 LEU A C 1
ATOM 841 O O . LEU A 1 108 ? -11.186 -3.638 4.578 1.00 87.62 108 LEU A O 1
ATOM 845 N N . SER A 1 109 ? -13.343 -3.953 5.143 1.00 88.38 109 SER A N 1
ATOM 846 C CA . SER A 1 109 ? -13.603 -4.974 4.119 1.00 88.38 109 SER A CA 1
ATOM 847 C C . SER A 1 109 ? -13.371 -4.442 2.708 1.00 88.38 109 SER A C 1
ATOM 849 O O . SER A 1 109 ? -12.817 -5.155 1.878 1.00 88.38 109 SER A O 1
ATOM 851 N N . PHE A 1 110 ? -13.679 -3.166 2.459 1.00 89.44 110 PHE A N 1
ATOM 852 C CA . PHE A 1 110 ? -13.454 -2.534 1.161 1.00 89.44 110 PHE A CA 1
ATOM 853 C C . PHE A 1 110 ? -11.976 -2.561 0.741 1.00 89.44 110 PHE A C 1
ATOM 855 O O . PHE A 1 110 ? -11.654 -2.917 -0.392 1.00 89.44 110 PHE A O 1
ATOM 862 N N . ILE A 1 111 ? -11.057 -2.225 1.655 1.00 91.38 111 ILE A N 1
ATOM 863 C CA . ILE A 1 111 ? -9.616 -2.267 1.362 1.00 91.38 111 ILE A CA 1
ATOM 864 C C . ILE A 1 111 ? -9.150 -3.705 1.171 1.00 91.38 111 ILE A C 1
ATOM 866 O O . ILE A 1 111 ? -8.371 -3.971 0.257 1.00 91.38 111 ILE A O 1
ATOM 870 N N . LYS A 1 112 ? -9.648 -4.634 1.993 1.00 92.25 112 LYS A N 1
ATOM 871 C CA . LYS A 1 112 ? -9.334 -6.055 1.843 1.00 92.25 112 LYS A CA 1
ATOM 872 C C . LYS A 1 112 ? -9.739 -6.570 0.461 1.00 92.25 112 LYS A C 1
ATOM 874 O O . LYS A 1 112 ? -8.917 -7.157 -0.231 1.00 92.25 112 LYS A O 1
ATOM 879 N N . GLU A 1 113 ? -10.976 -6.318 0.049 1.00 92.62 113 GLU A N 1
ATOM 880 C CA . GLU A 1 113 ? -11.511 -6.745 -1.246 1.00 92.62 113 GLU A CA 1
ATOM 881 C C . GLU A 1 113 ? -10.742 -6.126 -2.415 1.00 92.62 113 GLU A C 1
ATOM 883 O O . GLU A 1 113 ? -10.425 -6.819 -3.382 1.00 92.62 113 GLU A O 1
ATOM 888 N N . ALA A 1 114 ? -10.395 -4.840 -2.319 1.00 92.31 114 ALA A N 1
ATOM 889 C CA . ALA A 1 114 ? -9.611 -4.160 -3.341 1.00 92.31 114 ALA A CA 1
ATOM 890 C C . ALA A 1 114 ? -8.195 -4.751 -3.464 1.00 92.31 114 ALA A C 1
ATOM 892 O O . ALA A 1 114 ? -7.732 -5.011 -4.574 1.00 92.31 114 ALA A O 1
ATOM 893 N N . VAL A 1 115 ? -7.525 -5.034 -2.342 1.00 93.25 115 VAL A N 1
ATOM 894 C CA . VAL A 1 115 ? -6.215 -5.703 -2.348 1.00 93.25 115 VAL A CA 1
ATOM 895 C C . VAL A 1 115 ? -6.327 -7.123 -2.902 1.00 93.25 115 VAL A C 1
ATOM 897 O O . VAL A 1 115 ? -5.556 -7.485 -3.788 1.00 93.25 115 VAL A O 1
ATOM 900 N N . ASP A 1 116 ? -7.302 -7.912 -2.451 1.00 92.50 116 ASP A N 1
ATOM 901 C CA . ASP A 1 116 ? -7.522 -9.279 -2.936 1.00 92.50 116 ASP A CA 1
ATOM 902 C C . ASP A 1 116 ? -7.777 -9.302 -4.452 1.00 92.50 116 ASP A C 1
ATOM 904 O O . ASP A 1 116 ? -7.258 -10.168 -5.163 1.00 92.50 116 ASP A O 1
ATOM 908 N N . MET A 1 117 ? -8.529 -8.325 -4.969 1.00 92.88 117 MET A N 1
ATOM 909 C CA . MET A 1 117 ? -8.756 -8.148 -6.403 1.00 92.88 117 MET A CA 1
ATOM 910 C C . MET A 1 117 ? -7.444 -7.885 -7.145 1.00 92.88 117 MET A C 1
ATOM 912 O O . MET A 1 117 ? -7.155 -8.582 -8.117 1.00 92.88 117 MET A O 1
ATOM 916 N N . VAL A 1 118 ? -6.621 -6.947 -6.667 1.00 92.31 118 VAL A N 1
ATOM 917 C CA . VAL A 1 118 ? -5.309 -6.648 -7.261 1.00 92.31 118 VAL A CA 1
ATOM 918 C C . VAL A 1 118 ? -4.408 -7.884 -7.266 1.00 92.31 118 VAL A C 1
ATOM 920 O O . VAL A 1 118 ? -3.824 -8.225 -8.295 1.00 92.31 118 VAL A O 1
ATOM 923 N N . LEU A 1 119 ? -4.316 -8.596 -6.140 1.00 90.81 119 LEU A N 1
ATOM 924 C CA . LEU A 1 119 ? -3.490 -9.799 -6.030 1.00 90.81 119 LEU A CA 1
ATOM 925 C C . LEU A 1 119 ? -3.985 -10.912 -6.960 1.00 90.81 119 LEU A C 1
ATOM 927 O O . LEU A 1 119 ? -3.178 -11.618 -7.567 1.00 90.81 119 LEU A O 1
ATOM 931 N N . LYS A 1 120 ? -5.304 -11.058 -7.117 1.00 91.06 120 LYS A N 1
ATOM 932 C CA . LYS A 1 120 ? -5.907 -12.016 -8.049 1.00 91.06 120 LYS A CA 1
ATOM 933 C C . LYS A 1 120 ? -5.617 -11.666 -9.503 1.00 91.06 120 LYS A C 1
ATOM 935 O O . LYS A 1 120 ? -5.236 -12.552 -10.264 1.00 91.06 120 LYS A O 1
ATOM 940 N N . GLU A 1 121 ? -5.762 -10.402 -9.886 1.00 89.75 121 GLU A N 1
ATOM 941 C CA . GLU A 1 121 ? -5.455 -9.930 -11.241 1.00 89.75 121 GLU A CA 1
ATOM 942 C C . GLU A 1 121 ? -3.981 -10.123 -11.607 1.00 89.75 121 GLU A C 1
ATOM 944 O O . GLU A 1 121 ? -3.665 -10.437 -12.752 1.00 89.75 121 GLU A O 1
ATOM 949 N N . MET A 1 122 ? -3.087 -9.990 -10.628 1.00 87.25 122 MET A N 1
ATOM 950 C CA . MET A 1 122 ? -1.646 -10.187 -10.799 1.00 87.25 122 MET A CA 1
ATOM 951 C C . MET A 1 122 ? -1.224 -11.664 -10.699 1.00 87.25 122 MET A C 1
ATOM 953 O O . MET A 1 122 ? -0.037 -11.973 -10.778 1.00 87.25 122 MET A O 1
ATOM 957 N N . GLY A 1 123 ? -2.177 -12.592 -10.535 1.00 85.31 123 GLY A N 1
ATOM 958 C CA . GLY A 1 123 ? -1.921 -14.035 -10.467 1.00 85.31 123 GLY A CA 1
ATOM 959 C C . GLY A 1 123 ? -1.297 -14.514 -9.151 1.00 85.31 123 GLY A C 1
ATOM 960 O O . GLY A 1 123 ? -0.803 -15.636 -9.079 1.00 85.31 123 GLY A O 1
ATOM 961 N N . LEU A 1 124 ? -1.323 -13.686 -8.104 1.00 79.56 124 LEU A N 1
ATOM 962 C CA . LEU A 1 124 ? -0.684 -13.937 -6.807 1.00 79.56 124 LEU A CA 1
ATOM 963 C C . LEU A 1 124 ? -1.650 -14.491 -5.742 1.00 79.56 124 LEU A C 1
ATOM 965 O O . LEU A 1 124 ? -1.219 -14.873 -4.655 1.00 79.56 124 LEU A O 1
ATOM 969 N N . ALA A 1 125 ? -2.951 -14.581 -6.041 1.00 63.00 125 ALA A N 1
ATOM 970 C CA . ALA A 1 125 ? -3.982 -14.996 -5.081 1.00 63.00 125 ALA A CA 1
ATOM 971 C C . ALA A 1 125 ? -3.848 -16.442 -4.555 1.00 63.00 125 ALA A C 1
ATOM 973 O O . ALA A 1 125 ? -4.432 -16.770 -3.525 1.00 63.00 125 ALA A O 1
ATOM 974 N N . SER A 1 126 ? -3.059 -17.306 -5.200 1.00 51.06 126 SER A N 1
ATOM 975 C CA . SER A 1 126 ? -2.928 -18.720 -4.808 1.00 51.06 126 SER A CA 1
ATOM 976 C C . SER A 1 126 ? -2.083 -18.967 -3.544 1.00 51.06 126 SER A C 1
ATOM 978 O O . SER A 1 126 ? -1.962 -20.114 -3.123 1.00 51.06 126 SER A O 1
ATOM 980 N N . GLY A 1 127 ? -1.483 -17.934 -2.938 1.00 44.75 127 GLY A N 1
ATOM 981 C CA . GLY A 1 127 ? -0.574 -18.081 -1.789 1.00 44.75 127 GLY A CA 1
ATOM 982 C C . GLY A 1 127 ? -1.099 -17.593 -0.434 1.00 44.75 127 GLY A C 1
ATOM 983 O O . GLY A 1 127 ? -0.430 -17.799 0.574 1.00 44.75 127 GLY A O 1
ATOM 984 N N . MET A 1 128 ? -2.265 -16.941 -0.382 1.00 48.31 128 MET A N 1
ATOM 985 C CA . MET A 1 128 ? -2.690 -16.164 0.799 1.00 48.31 128 MET A CA 1
ATOM 986 C C . MET A 1 128 ? -3.905 -16.745 1.541 1.00 48.31 128 MET A C 1
ATOM 988 O O . MET A 1 128 ? -4.334 -16.195 2.550 1.00 48.31 128 MET A O 1
ATOM 992 N N . THR A 1 129 ? -4.446 -17.876 1.081 1.00 38.56 129 THR A N 1
ATOM 993 C CA . THR A 1 129 ? -5.690 -18.484 1.587 1.00 38.56 129 THR A CA 1
ATOM 994 C C . THR A 1 129 ? -5.531 -19.424 2.791 1.00 38.56 129 THR A C 1
ATOM 996 O O . THR A 1 129 ? -6.522 -19.996 3.227 1.00 38.56 129 THR A O 1
ATOM 999 N N . ASN A 1 130 ? -4.337 -19.590 3.369 1.00 32.53 130 ASN A N 1
ATOM 1000 C CA . ASN A 1 130 ? -4.111 -20.528 4.487 1.00 32.53 130 ASN A CA 1
ATOM 1001 C C . ASN A 1 130 ? -4.186 -19.891 5.885 1.00 32.53 130 ASN A C 1
ATOM 1003 O O . ASN A 1 130 ? -3.442 -20.285 6.778 1.00 32.53 130 ASN A O 1
ATOM 1007 N N . LEU A 1 131 ? -5.082 -18.929 6.097 1.00 35.50 131 LEU A N 1
ATOM 1008 C CA . LEU A 1 131 ? -5.519 -18.536 7.440 1.00 35.50 131 LEU A CA 1
ATOM 1009 C C . LEU A 1 131 ? -7.036 -18.376 7.415 1.00 35.50 131 LEU A C 1
ATOM 1011 O O . LEU A 1 131 ? -7.589 -17.282 7.351 1.00 35.50 131 LEU A O 1
ATOM 1015 N N . THR A 1 132 ? -7.705 -19.524 7.368 1.00 33.00 132 THR A N 1
ATOM 1016 C CA . THR A 1 132 ? -9.148 -19.645 7.519 1.00 33.00 132 THR A CA 1
ATOM 1017 C C . THR A 1 132 ? -9.553 -19.034 8.857 1.00 33.00 132 THR A C 1
ATOM 1019 O O . THR A 1 132 ? -9.079 -19.449 9.914 1.00 33.00 132 THR A O 1
ATOM 1022 N N . LEU A 1 133 ? -10.440 -18.044 8.790 1.00 36.44 133 LEU A N 1
ATOM 1023 C CA . LEU A 1 133 ? -11.254 -17.589 9.907 1.00 36.44 133 LEU A CA 1
ATOM 1024 C C . LEU A 1 133 ? -11.945 -18.812 10.522 1.00 36.44 133 LEU A C 1
ATOM 1026 O O . LEU A 1 133 ? -12.835 -19.395 9.905 1.00 36.44 133 LEU A O 1
ATOM 1030 N N . ASN A 1 134 ? -11.531 -19.209 11.725 1.00 31.50 134 ASN A N 1
ATOM 1031 C CA . ASN A 1 134 ? -12.349 -20.077 12.560 1.00 31.50 134 ASN A CA 1
ATOM 1032 C C . ASN A 1 134 ? -13.548 -19.249 13.027 1.00 31.50 134 ASN A C 1
ATOM 1034 O O . ASN A 1 134 ? -13.498 -18.563 14.048 1.00 31.50 134 ASN A O 1
ATOM 1038 N N . GLU A 1 135 ? -14.624 -19.300 12.246 1.00 33.38 135 GLU A N 1
ATOM 1039 C CA . GLU A 1 135 ? -15.953 -18.988 12.743 1.00 33.38 135 GLU A CA 1
ATOM 1040 C C . GLU A 1 135 ? -16.262 -19.934 13.905 1.00 33.38 135 GLU A C 1
ATOM 1042 O O . GLU A 1 135 ? -16.196 -21.160 13.799 1.00 33.38 135 GLU A O 1
ATOM 1047 N N . VAL A 1 136 ? -16.572 -19.332 15.047 1.00 38.47 136 VAL A N 1
ATOM 1048 C CA . VAL A 1 136 ? -17.064 -20.008 16.240 1.00 38.47 136 VAL A CA 1
ATOM 1049 C C . VAL A 1 136 ? -18.419 -20.629 15.901 1.00 38.47 136 VAL A C 1
ATOM 1051 O O . VAL A 1 136 ? -19.448 -19.961 15.958 1.00 38.47 136 VAL A O 1
ATOM 1054 N N . GLN A 1 137 ? -18.436 -21.918 15.563 1.00 30.03 137 GLN A N 1
ATOM 1055 C CA . GLN A 1 137 ? -19.632 -22.744 15.691 1.00 30.03 137 GLN A CA 1
ATOM 1056 C C . GLN A 1 137 ? -19.513 -23.588 16.955 1.00 30.03 137 GLN A C 1
ATOM 1058 O O . GLN A 1 137 ? -18.775 -24.567 17.030 1.00 30.03 137 GLN A O 1
ATOM 1063 N N . HIS A 1 138 ? -20.276 -23.170 17.963 1.00 32.84 138 HIS A N 1
ATOM 1064 C CA . HIS A 1 138 ? -20.711 -24.024 19.055 1.00 32.84 138 HIS A CA 1
ATOM 1065 C C . HIS A 1 138 ? -21.341 -25.297 18.479 1.00 32.84 138 HIS A C 1
ATOM 1067 O O . HIS A 1 138 ? -22.381 -25.241 17.821 1.00 32.84 138 HIS A O 1
ATOM 1073 N N . THR A 1 139 ? -20.768 -26.458 18.775 1.00 28.75 139 THR A N 1
ATOM 1074 C CA . THR A 1 139 ? -21.542 -27.697 18.874 1.00 28.75 139 THR A CA 1
ATOM 1075 C C . THR A 1 139 ? -20.911 -28.573 19.949 1.00 28.75 139 THR A C 1
ATOM 1077 O O . THR A 1 139 ? -19.728 -28.897 19.900 1.00 28.75 139 THR A O 1
ATOM 1080 N N . GLU A 1 140 ? -21.707 -28.867 20.971 1.00 32.00 140 GLU A N 1
ATOM 1081 C CA . GLU A 1 140 ? -21.382 -29.742 22.092 1.00 32.00 140 GLU A CA 1
ATOM 1082 C C . GLU A 1 140 ? -21.259 -31.222 21.675 1.00 32.00 140 GLU A C 1
ATOM 1084 O O . GLU A 1 140 ? -21.757 -31.627 20.624 1.00 32.00 140 GLU A O 1
ATOM 1089 N N . VAL A 1 141 ? -20.764 -32.021 22.640 1.00 29.03 141 VAL A N 1
ATOM 1090 C CA . VAL A 1 141 ? -20.881 -33.492 22.796 1.00 29.03 141 VAL A CA 1
ATOM 1091 C C . VAL A 1 141 ? -19.769 -34.265 22.044 1.00 29.03 141 VAL A C 1
ATOM 1093 O O . VAL A 1 141 ? -19.648 -34.150 20.836 1.00 29.03 141 VAL A O 1
ATOM 1096 N N . LYS A 1 142 ? -18.892 -35.094 22.641 1.00 31.75 142 LYS A N 1
ATOM 1097 C CA . LYS A 1 142 ? -18.979 -35.966 23.829 1.00 31.75 142 LYS A CA 1
ATOM 1098 C C . LYS A 1 142 ? -17.582 -36.442 24.271 1.00 31.75 142 LYS A C 1
ATOM 1100 O O . LYS A 1 142 ? -16.721 -36.670 23.428 1.00 31.75 142 LYS A O 1
ATOM 1105 N N . GLU A 1 143 ? -17.423 -36.690 25.568 1.00 35.75 143 GLU A N 1
ATOM 1106 C CA . GLU A 1 143 ? -16.302 -37.414 26.180 1.00 35.75 143 GLU A CA 1
ATOM 1107 C C . GLU A 1 143 ? -16.143 -38.836 25.616 1.00 35.75 143 GLU A C 1
ATOM 1109 O O . GLU A 1 143 ? -17.125 -39.561 25.425 1.00 35.75 143 GLU A O 1
ATOM 1114 N N . THR A 1 144 ? -14.900 -39.275 25.417 1.00 33.97 144 THR A N 1
ATOM 1115 C CA . THR A 1 144 ? -14.503 -40.664 25.686 1.00 33.97 144 THR A CA 1
ATOM 1116 C C . THR A 1 144 ? -13.005 -40.730 25.971 1.00 33.97 144 THR A C 1
ATOM 1118 O O . THR A 1 144 ? -12.184 -40.194 25.231 1.00 33.97 144 THR A O 1
ATOM 1121 N N . GLU A 1 145 ? -12.698 -41.353 27.103 1.00 38.16 145 GLU A N 1
ATOM 1122 C CA . GLU A 1 145 ? -11.386 -41.583 27.698 1.00 38.16 145 GLU A CA 1
ATOM 1123 C C . GLU A 1 145 ? -10.468 -42.436 26.807 1.00 38.16 145 GLU A C 1
ATOM 1125 O O . GLU A 1 145 ? -10.922 -43.306 26.063 1.00 38.16 145 GLU A O 1
ATOM 1130 N N . GLY A 1 146 ? -9.157 -42.219 26.932 1.00 33.38 146 GLY A N 1
ATOM 1131 C CA . GLY A 1 146 ? -8.127 -42.974 26.220 1.00 33.38 146 GLY A CA 1
ATOM 1132 C C . GLY A 1 146 ? -6.724 -42.600 26.687 1.00 33.38 146 GLY A C 1
ATOM 1133 O O . GLY A 1 146 ? -5.948 -42.012 25.943 1.00 33.38 146 GLY A O 1
ATOM 1134 N N . ASP A 1 147 ? -6.447 -42.905 27.950 1.00 35.81 147 ASP A N 1
ATOM 1135 C CA . ASP A 1 147 ? -5.167 -42.761 28.639 1.00 35.81 147 ASP A CA 1
ATOM 1136 C C . ASP A 1 147 ? -4.140 -43.786 28.110 1.00 35.81 147 ASP A C 1
ATOM 1138 O O . ASP A 1 147 ? -4.371 -44.990 28.211 1.00 35.81 147 ASP A O 1
ATOM 1142 N N . THR A 1 148 ? -3.000 -43.329 27.577 1.00 41.34 148 THR A N 1
ATOM 1143 C CA . THR A 1 148 ? -1.734 -44.082 27.638 1.00 41.34 148 THR A CA 1
ATOM 1144 C C . THR A 1 148 ? -0.555 -43.125 27.755 1.00 41.34 148 THR A C 1
ATOM 1146 O O . THR A 1 148 ? -0.366 -42.210 26.954 1.00 41.34 148 THR A O 1
ATOM 1149 N N . SER A 1 149 ? 0.235 -43.389 28.782 1.00 44.44 149 SER A N 1
ATOM 1150 C CA . SER A 1 149 ? 1.333 -42.619 29.332 1.00 44.44 149 SER A CA 1
ATOM 1151 C C . SER A 1 149 ? 2.663 -42.753 28.577 1.00 44.44 149 SER A C 1
ATOM 1153 O O . SER A 1 149 ? 2.985 -43.796 28.017 1.00 44.44 149 SER A O 1
ATOM 1155 N N . GLY A 1 150 ? 3.482 -41.700 28.701 1.00 36.44 150 GLY A N 1
ATOM 1156 C CA . GLY A 1 150 ? 4.912 -41.801 29.019 1.00 36.44 150 GLY A CA 1
ATOM 1157 C C . GLY A 1 150 ? 5.906 -42.010 27.872 1.00 36.44 150 GLY A C 1
ATOM 1158 O O . GLY A 1 150 ? 6.050 -43.120 27.385 1.00 36.44 150 GLY A O 1
ATOM 1159 N N . MET A 1 151 ? 6.708 -40.979 27.561 1.00 38.97 151 MET A N 1
ATOM 1160 C CA . MET A 1 151 ? 8.183 -41.025 27.671 1.00 38.97 151 MET A CA 1
ATOM 1161 C C . MET A 1 151 ? 8.794 -39.662 27.285 1.00 38.97 151 MET A C 1
ATOM 1163 O O . MET A 1 151 ? 8.670 -39.216 26.148 1.00 38.97 151 MET A O 1
ATOM 1167 N N . ASN A 1 152 ? 9.508 -39.022 28.215 1.00 43.56 152 ASN A N 1
ATOM 1168 C CA . ASN A 1 152 ? 10.426 -37.918 27.918 1.00 43.56 152 ASN A CA 1
ATOM 1169 C C . ASN A 1 152 ? 11.741 -38.483 27.353 1.00 43.56 152 ASN A C 1
ATOM 1171 O O . ASN A 1 152 ? 12.277 -39.443 27.905 1.00 43.56 152 ASN A O 1
ATOM 1175 N N . GLY A 1 153 ? 12.307 -37.855 26.320 1.00 35.72 153 GLY A N 1
ATOM 1176 C CA . GLY A 1 153 ? 13.625 -38.206 25.786 1.00 35.72 153 GLY A CA 1
ATOM 1177 C C . GLY A 1 153 ? 14.207 -37.093 24.916 1.00 35.72 153 GLY A C 1
ATOM 1178 O O . GLY A 1 153 ? 13.657 -36.755 23.877 1.00 35.72 153 GLY A O 1
ATOM 1179 N N . TYR A 1 154 ? 15.304 -36.509 25.386 1.00 43.50 154 TYR A N 1
ATOM 1180 C CA . TYR A 1 154 ? 16.012 -35.343 24.859 1.00 43.50 154 TYR A CA 1
ATOM 1181 C C . TYR A 1 154 ? 16.504 -35.481 23.407 1.00 43.50 154 TYR A C 1
ATOM 1183 O O . TYR A 1 154 ? 17.160 -36.461 23.068 1.00 43.50 154 TYR A O 1
ATOM 1191 N N . ALA A 1 155 ? 16.358 -34.408 22.622 1.00 40.81 155 ALA A N 1
ATOM 1192 C CA . ALA A 1 155 ? 17.353 -33.990 21.631 1.00 40.81 155 ALA A CA 1
ATOM 1193 C C . ALA A 1 155 ? 17.266 -32.468 21.431 1.00 40.81 155 ALA A C 1
ATOM 1195 O O . ALA A 1 155 ? 16.488 -31.947 20.636 1.00 40.81 155 ALA A O 1
ATOM 1196 N N . GLN A 1 156 ? 18.076 -31.752 22.205 1.00 48.09 156 GLN A N 1
ATOM 1197 C CA . GLN A 1 156 ? 18.376 -30.343 22.004 1.00 48.09 156 GLN A CA 1
ATOM 1198 C C . GLN A 1 156 ? 19.279 -30.244 20.764 1.00 48.09 156 GLN A C 1
ATOM 1200 O O . GLN A 1 156 ? 20.483 -30.466 20.851 1.00 48.09 156 GLN A O 1
ATOM 1205 N N . VAL A 1 157 ? 18.698 -29.963 19.598 1.00 41.72 157 VAL A N 1
ATOM 1206 C CA . VAL A 1 157 ? 19.457 -29.572 18.404 1.00 41.72 157 VAL A CA 1
ATOM 1207 C C . VAL A 1 157 ? 19.279 -28.071 18.256 1.00 41.72 157 VAL A C 1
ATOM 1209 O O . VAL A 1 157 ? 18.200 -27.589 17.919 1.00 41.72 157 VAL A O 1
ATOM 1212 N N . GLY A 1 158 ? 20.330 -27.330 18.602 1.00 43.94 158 GLY A N 1
ATOM 1213 C CA . GLY A 1 158 ? 20.370 -25.882 18.479 1.00 43.94 158 GLY A CA 1
ATOM 1214 C C . GLY A 1 158 ? 20.154 -25.463 17.030 1.00 43.94 158 GLY A C 1
ATOM 1215 O O . GLY A 1 158 ? 21.057 -25.569 16.207 1.00 43.94 158 GLY A O 1
ATOM 1216 N N . SER A 1 159 ? 18.962 -24.956 16.728 1.00 39.84 159 SER A N 1
ATOM 1217 C CA . SER A 1 159 ? 18.761 -24.081 15.582 1.00 39.84 159 SER A CA 1
ATOM 1218 C C . SER A 1 159 ? 19.095 -22.672 16.055 1.00 39.84 159 SER A C 1
ATOM 1220 O O . SER A 1 159 ? 18.256 -21.958 16.602 1.00 39.84 159 SER A O 1
ATOM 1222 N N . ALA A 1 160 ? 20.371 -22.305 15.939 1.00 42.50 160 ALA A N 1
ATOM 1223 C CA . ALA A 1 160 ? 20.755 -20.907 15.992 1.00 42.50 160 ALA A CA 1
ATOM 1224 C C . ALA A 1 160 ? 20.165 -20.247 14.742 1.00 42.50 160 ALA A C 1
ATOM 1226 O O . ALA A 1 160 ? 20.686 -20.399 13.639 1.00 42.50 160 ALA A O 1
ATOM 1227 N N . VAL A 1 161 ? 19.030 -19.572 14.910 1.00 45.69 161 VAL A N 1
ATOM 1228 C CA . VAL A 1 161 ? 18.541 -18.608 13.926 1.00 45.69 161 VAL A CA 1
ATOM 1229 C C . VAL A 1 161 ? 19.611 -17.515 13.841 1.00 45.69 161 VAL A C 1
ATOM 1231 O O . VAL A 1 161 ? 19.932 -16.932 14.881 1.00 45.69 161 VAL A O 1
ATOM 1234 N N . PRO A 1 162 ? 20.214 -17.245 12.670 1.00 46.66 162 PRO A N 1
ATOM 1235 C CA . PRO A 1 162 ? 21.216 -16.196 12.560 1.00 46.66 162 PRO A CA 1
ATOM 1236 C C . PRO A 1 162 ? 20.591 -14.850 12.934 1.00 46.66 162 PRO A C 1
ATOM 1238 O O . PRO A 1 162 ? 19.590 -14.432 12.348 1.00 46.66 162 PRO A O 1
ATOM 1241 N N . ASN A 1 163 ? 21.171 -14.170 13.922 1.00 47.66 163 ASN A N 1
ATOM 1242 C CA . ASN A 1 163 ? 20.804 -12.798 14.243 1.00 47.66 163 ASN A CA 1
ATOM 1243 C C . ASN A 1 163 ? 21.152 -11.915 13.036 1.00 47.66 163 ASN A C 1
ATOM 1245 O O . ASN A 1 163 ? 22.287 -11.921 12.565 1.00 47.66 163 ASN A O 1
ATOM 1249 N N . HIS A 1 164 ? 20.197 -11.102 12.575 1.00 48.25 164 HIS A N 1
ATOM 1250 C CA . HIS A 1 164 ? 20.314 -10.189 11.424 1.00 48.25 164 HIS A CA 1
ATOM 1251 C C . HIS A 1 164 ? 21.477 -9.172 11.491 1.00 48.25 164 HIS A C 1
ATOM 1253 O O . HIS A 1 164 ? 21.684 -8.413 10.549 1.00 48.25 164 HIS A O 1
ATOM 1259 N N . ILE A 1 165 ? 22.246 -9.155 12.580 1.00 50.88 165 ILE A N 1
ATOM 1260 C CA . ILE A 1 165 ? 23.399 -8.277 12.791 1.00 50.88 165 ILE A CA 1
ATOM 1261 C C . ILE A 1 165 ? 24.691 -8.869 12.184 1.00 50.88 165 ILE A C 1
ATOM 1263 O O . ILE A 1 165 ? 25.584 -8.108 11.826 1.00 50.88 165 ILE A O 1
ATOM 1267 N N . GLU A 1 166 ? 24.789 -10.187 11.966 1.00 45.78 166 GLU A N 1
ATOM 1268 C CA . GLU A 1 166 ? 26.000 -10.814 11.390 1.00 45.78 166 GLU A CA 1
ATOM 1269 C C . GLU A 1 166 ? 26.073 -10.773 9.852 1.00 45.78 166 GLU A C 1
ATOM 1271 O O . GLU A 1 166 ? 27.148 -10.955 9.287 1.00 45.78 166 GLU A O 1
ATOM 1276 N N . LEU A 1 167 ? 24.979 -10.460 9.145 1.00 49.88 167 LEU A N 1
ATOM 1277 C CA . LEU A 1 167 ? 25.023 -10.298 7.681 1.00 49.88 167 LEU A CA 1
ATOM 1278 C C . LEU A 1 167 ? 25.654 -8.964 7.234 1.00 49.88 167 LEU A C 1
ATOM 1280 O O . LEU A 1 167 ? 25.955 -8.795 6.055 1.00 49.88 167 LEU A O 1
ATOM 1284 N N . ALA A 1 168 ? 25.848 -8.017 8.157 1.00 45.94 168 ALA A N 1
ATOM 1285 C CA . ALA A 1 168 ? 26.337 -6.672 7.859 1.00 45.94 168 ALA A CA 1
ATOM 1286 C C . ALA A 1 168 ? 27.867 -6.514 7.967 1.00 45.94 168 ALA A C 1
ATOM 1288 O O . ALA A 1 168 ? 28.369 -5.425 7.704 1.00 45.94 168 ALA A O 1
ATOM 1289 N N . SER A 1 169 ? 28.617 -7.560 8.337 1.00 45.00 169 SER A N 1
ATOM 1290 C CA . SER A 1 169 ? 30.082 -7.486 8.503 1.00 45.00 169 SER A CA 1
ATOM 1291 C C . SER A 1 169 ? 30.885 -8.178 7.394 1.00 45.00 169 SER A C 1
ATOM 1293 O O . SER A 1 169 ? 32.055 -8.496 7.598 1.00 45.00 169 SER A O 1
ATOM 1295 N N . LEU A 1 170 ? 30.269 -8.456 6.244 1.00 47.03 170 LEU A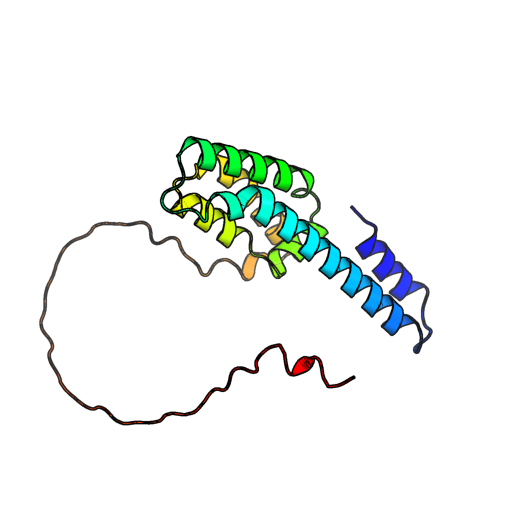 N 1
ATOM 1296 C CA . LEU A 1 170 ? 30.916 -9.096 5.088 1.00 47.03 170 LEU A CA 1
ATOM 1297 C C . LEU A 1 170 ? 31.142 -8.135 3.907 1.00 47.03 170 LEU A C 1
ATOM 1299 O O . LEU A 1 170 ? 31.256 -8.574 2.763 1.00 47.03 170 LEU A O 1
ATOM 1303 N N . VAL A 1 171 ? 31.253 -6.835 4.197 1.00 43.19 171 VAL A N 1
ATOM 1304 C CA . VAL A 1 171 ? 31.729 -5.799 3.267 1.00 43.19 171 VAL A CA 1
ATOM 1305 C C . VAL A 1 171 ? 32.844 -5.003 3.926 1.00 43.19 171 VAL A C 1
ATOM 1307 O O . VAL A 1 171 ? 32.634 -4.567 5.080 1.00 43.19 171 VAL A O 1
#

Foldseek 3Di:
DCDLVVQLVCLVVVPPPPVVSVVVNVVSVVVLVVVLVVLVVVLCVQAPVQLPDDQDDPVNLARSLVVNLVSLVVCLPVLVNLVSNCVPPPCVVVLVSSVVNVHDNVSVVVSVVSSCVSCVVVVNNPPPPPPDPPDDDDDDDDDDDDDDDDDDDDDPDDPPPDDPVVVPPPD

Sequence (171 aa):
ERVIPALIDNVNECCNDPEWSPKIAEKIQLTRSSILMAFRAILHHKCLAPLSVECPPPVLVGECVEKFMQVMSTCVGDKTFITDYCSTYPITKDLEFFQQHGGDITSLSFIKEAVDMVLKEMGLASGMTNLTLNEVQHTEVKETEGDTSGMNGYAQVGSAVPNHIELASLV

Organism: Procambarus clarkii (NCBI:txid6728)

Secondary structure (DSSP, 8-state):
--HHHHHHHHHHHH---TTTHHHHHHHHHHHHHHHHHHHHHHHIIIIIGGG-SSS--HHHHHHHHHHHHHHHHTTTT-HHHHHHHHHHS-HHHHHHHHHHTT--HHHHHHHHHHHHHHHHHTT-GGGS--------------------------------PPPTTGGGS--